Protein AF-A0A6G1J8K8-F1 (afdb_monomer)

Organism: NCBI:txid1168545

Structure (mmCIF, N/CA/C/O backbone):
data_AF-A0A6G1J8K8-F1
#
_entry.id   AF-A0A6G1J8K8-F1
#
loop_
_atom_site.group_PDB
_atom_site.id
_atom_site.type_symbol
_atom_site.label_atom_id
_atom_site.label_alt_id
_atom_site.label_comp_id
_atom_site.label_asym_id
_atom_site.label_entity_id
_atom_site.label_seq_id
_atom_site.pdbx_PDB_ins_code
_atom_site.Cartn_x
_atom_site.Cartn_y
_atom_site.Cartn_z
_atom_site.occupancy
_atom_site.B_iso_or_equiv
_atom_site.auth_seq_id
_atom_site.auth_comp_id
_atom_site.auth_asym_id
_atom_site.auth_atom_id
_atom_site.pdbx_PDB_model_num
ATOM 1 N N . MET A 1 1 ? 32.170 -27.217 11.843 1.00 49.09 1 MET A N 1
ATOM 2 C CA . MET A 1 1 ? 31.038 -26.706 12.652 1.00 49.09 1 MET A CA 1
ATOM 3 C C . MET A 1 1 ? 30.694 -25.254 12.260 1.00 49.09 1 MET A C 1
ATOM 5 O O . MET A 1 1 ? 30.634 -24.396 13.122 1.00 49.09 1 MET A O 1
ATOM 9 N N . LEU A 1 2 ? 30.492 -24.957 10.962 1.00 53.19 2 LEU A N 1
ATOM 10 C CA . LEU A 1 2 ? 30.205 -23.593 10.448 1.00 53.19 2 LEU A CA 1
ATOM 11 C C . LEU A 1 2 ? 29.162 -23.566 9.300 1.00 53.19 2 LEU A C 1
ATOM 13 O O . LEU A 1 2 ? 29.033 -22.565 8.610 1.00 53.19 2 LEU A O 1
ATOM 17 N N . ILE A 1 3 ? 28.408 -24.653 9.084 1.00 57.97 3 ILE A N 1
ATOM 18 C CA . ILE A 1 3 ? 27.488 -24.806 7.929 1.00 57.97 3 ILE A CA 1
ATOM 19 C C . ILE A 1 3 ? 26.024 -24.482 8.307 1.00 57.97 3 ILE A C 1
ATOM 21 O O . ILE A 1 3 ? 25.154 -24.414 7.451 1.00 57.97 3 ILE A O 1
ATOM 25 N N . HIS A 1 4 ? 25.732 -24.234 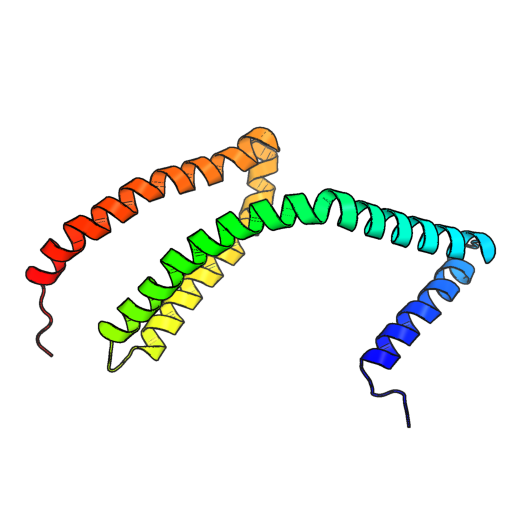9.589 1.00 62.59 4 HIS A N 1
ATOM 26 C CA . HIS A 1 4 ? 24.355 -24.039 10.066 1.00 62.59 4 HIS A CA 1
ATOM 27 C C . HIS A 1 4 ? 23.888 -22.578 10.141 1.00 62.59 4 HIS A C 1
ATOM 29 O O . HIS A 1 4 ? 22.740 -22.342 10.513 1.00 62.59 4 HIS A O 1
ATOM 35 N N . SER A 1 5 ? 24.735 -21.592 9.817 1.00 68.62 5 SER A N 1
ATOM 36 C CA . SER A 1 5 ? 24.293 -20.196 9.820 1.00 68.62 5 SER A CA 1
ATOM 37 C C . SER A 1 5 ? 23.607 -19.853 8.485 1.00 68.62 5 SER A C 1
ATOM 39 O O . SER A 1 5 ? 24.158 -20.141 7.421 1.00 68.62 5 SER A O 1
ATOM 41 N N . PRO A 1 6 ? 22.418 -19.218 8.501 1.00 71.75 6 PRO A N 1
ATOM 42 C CA . PRO A 1 6 ? 21.699 -18.844 7.277 1.00 71.75 6 PRO A CA 1
ATOM 43 C C . PRO A 1 6 ? 22.522 -17.900 6.389 1.00 71.75 6 PRO A C 1
ATOM 45 O O . PRO A 1 6 ? 22.422 -17.943 5.168 1.00 71.75 6 PRO A O 1
ATOM 48 N N . ILE A 1 7 ? 23.408 -17.107 6.998 1.00 75.94 7 ILE A N 1
ATOM 49 C CA . ILE A 1 7 ? 24.348 -16.225 6.300 1.00 75.94 7 ILE A CA 1
ATOM 50 C C . ILE A 1 7 ? 25.376 -17.044 5.504 1.00 75.94 7 ILE A C 1
ATOM 52 O O . ILE A 1 7 ? 25.629 -16.726 4.345 1.00 75.94 7 ILE A O 1
ATOM 56 N N . ALA A 1 8 ? 25.918 -18.130 6.074 1.00 73.19 8 ALA A N 1
ATOM 57 C CA . ALA A 1 8 ? 26.864 -18.992 5.366 1.00 73.19 8 ALA A CA 1
ATOM 58 C C . ALA A 1 8 ? 26.216 -19.686 4.163 1.00 73.19 8 ALA A C 1
ATOM 60 O O . ALA A 1 8 ? 26.864 -19.804 3.131 1.00 73.19 8 ALA A O 1
ATOM 61 N N . ILE A 1 9 ? 24.943 -20.086 4.264 1.00 73.81 9 ILE A N 1
ATOM 62 C CA . ILE A 1 9 ? 24.194 -20.715 3.163 1.00 73.81 9 ILE A CA 1
ATOM 63 C C . ILE A 1 9 ? 23.979 -19.724 2.011 1.00 73.81 9 ILE A C 1
ATOM 65 O O . ILE A 1 9 ? 24.207 -20.081 0.857 1.00 73.81 9 ILE A O 1
ATOM 69 N N . SER A 1 10 ? 23.613 -18.473 2.304 1.00 72.31 10 SER A N 1
ATOM 70 C CA . SER A 1 10 ? 23.456 -17.421 1.288 1.00 72.31 10 SER A CA 1
ATOM 71 C C . SER A 1 10 ? 24.778 -17.078 0.596 1.00 72.31 10 SER A C 1
ATOM 73 O O . SER A 1 10 ? 24.820 -16.929 -0.624 1.00 72.31 10 SER A O 1
ATOM 75 N N . SER A 1 11 ? 25.876 -16.997 1.356 1.00 66.69 11 SER A N 1
ATOM 76 C CA . SER A 1 11 ? 27.217 -16.777 0.801 1.00 66.69 11 SER A CA 1
ATOM 77 C C . SER A 1 11 ? 27.701 -17.962 -0.037 1.00 66.69 11 SER A C 1
ATOM 79 O O . SER A 1 11 ? 28.344 -17.753 -1.064 1.00 66.69 11 SER A O 1
ATOM 81 N N . LEU A 1 12 ? 27.356 -19.193 0.359 1.00 73.00 12 LEU A N 1
ATOM 82 C CA . LEU A 1 12 ? 27.614 -20.398 -0.428 1.00 73.00 12 LEU A CA 1
ATOM 83 C C . LEU A 1 12 ? 26.817 -20.373 -1.729 1.00 73.00 12 LEU A C 1
ATOM 85 O O . LEU A 1 12 ? 27.411 -20.543 -2.781 1.00 73.00 12 LEU A O 1
ATOM 89 N N . LEU A 1 13 ? 25.513 -20.084 -1.686 1.00 70.25 13 LEU A N 1
ATOM 90 C CA . LEU A 1 13 ? 24.669 -19.972 -2.881 1.00 70.25 13 LEU A CA 1
ATOM 91 C C . LEU A 1 13 ? 25.217 -18.951 -3.881 1.00 70.25 13 LEU A C 1
ATOM 93 O O . LEU A 1 13 ? 25.275 -19.248 -5.071 1.00 70.25 13 LEU A O 1
ATOM 97 N N . LEU A 1 14 ? 25.667 -17.788 -3.403 1.00 66.06 14 LEU A N 1
ATOM 98 C CA . LEU A 1 14 ? 26.265 -16.755 -4.248 1.00 66.06 14 LEU A CA 1
ATOM 99 C C . LEU A 1 14 ? 27.600 -17.211 -4.864 1.00 66.06 14 LEU A C 1
ATOM 101 O O . LEU A 1 14 ? 27.855 -16.951 -6.039 1.00 66.06 14 LEU A O 1
ATOM 105 N N . ALA A 1 15 ? 28.427 -17.934 -4.103 1.00 70.31 15 ALA A N 1
ATOM 106 C CA . ALA A 1 15 ? 29.684 -18.497 -4.594 1.00 70.31 15 ALA A CA 1
ATOM 107 C C . ALA A 1 15 ? 29.461 -19.621 -5.624 1.00 70.31 15 ALA A C 1
ATOM 109 O O . ALA A 1 15 ? 30.158 -19.682 -6.637 1.00 70.31 15 ALA A O 1
ATOM 110 N N .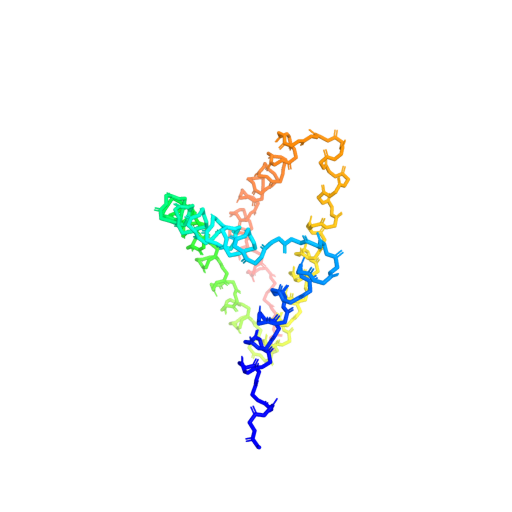 THR A 1 16 ? 28.462 -20.480 -5.411 1.00 74.06 16 THR A N 1
ATOM 111 C CA . THR A 1 16 ? 28.131 -21.583 -6.323 1.00 74.06 16 THR A CA 1
ATOM 112 C C . THR A 1 16 ? 27.448 -21.087 -7.600 1.00 74.06 16 THR A C 1
ATOM 114 O O . THR A 1 16 ? 27.607 -21.702 -8.652 1.00 74.06 16 THR A O 1
ATOM 117 N N . LEU A 1 17 ? 26.736 -19.952 -7.560 1.00 66.44 17 LEU A N 1
ATOM 118 C CA . LEU A 1 17 ? 26.074 -19.370 -8.736 1.00 66.44 17 LEU A CA 1
ATOM 119 C C . LEU A 1 17 ? 27.076 -18.995 -9.839 1.00 66.44 17 LEU A C 1
ATOM 121 O O . LEU A 1 17 ? 26.804 -19.210 -11.018 1.00 66.44 17 LEU A O 1
ATOM 125 N N . GLY A 1 18 ? 28.260 -18.498 -9.464 1.00 65.12 18 GLY A N 1
ATOM 126 C CA . GLY A 1 18 ? 29.349 -18.233 -10.410 1.00 65.12 18 GLY A CA 1
ATOM 127 C C . GLY A 1 18 ? 29.882 -19.505 -11.078 1.00 65.12 18 GLY A C 1
ATOM 128 O O . GLY A 1 18 ? 30.155 -19.498 -12.276 1.00 65.12 18 GLY A O 1
ATOM 129 N N . HIS A 1 19 ? 29.956 -20.606 -10.326 1.00 63.38 19 HIS A N 1
ATOM 130 C CA . HIS A 1 19 ? 30.395 -21.911 -10.829 1.00 63.38 19 HIS A CA 1
ATOM 131 C C . HIS A 1 19 ? 29.363 -22.521 -11.797 1.00 63.38 19 HIS A C 1
ATOM 133 O O . HIS A 1 19 ? 29.720 -23.031 -12.853 1.00 63.38 19 HIS A O 1
ATOM 139 N N . MET A 1 20 ? 28.066 -22.370 -11.502 1.00 66.00 20 MET A N 1
ATOM 140 C CA . MET A 1 20 ? 26.972 -22.834 -12.369 1.00 66.00 20 MET A CA 1
ATOM 141 C C . MET A 1 20 ? 26.934 -22.108 -13.721 1.00 66.00 20 MET A C 1
ATOM 143 O O . MET A 1 20 ? 26.687 -22.734 -14.750 1.00 66.00 20 MET A O 1
ATOM 147 N N . PHE A 1 21 ? 27.199 -20.798 -13.747 1.00 62.97 21 PHE A N 1
ATOM 148 C CA . PHE 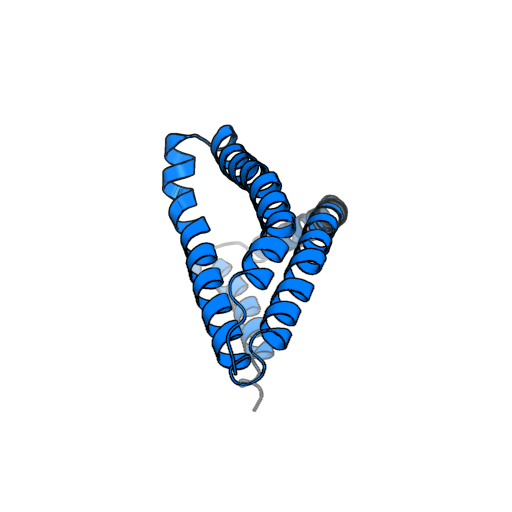A 1 21 ? 27.274 -20.033 -14.999 1.00 62.97 21 PHE A CA 1
ATOM 149 C C . PHE A 1 21 ? 28.473 -20.437 -15.871 1.00 62.97 21 PHE A C 1
ATOM 151 O O . PHE A 1 21 ? 28.389 -20.399 -17.099 1.00 62.97 21 PHE A O 1
ATOM 158 N N . GLN A 1 22 ? 29.576 -20.865 -15.258 1.00 63.78 22 GLN A N 1
ATOM 159 C CA . GLN A 1 22 ? 30.749 -21.356 -15.983 1.00 63.78 22 GLN A CA 1
ATOM 160 C C . GLN A 1 22 ? 30.532 -22.774 -16.531 1.00 63.78 22 GLN A C 1
ATOM 162 O O . GLN A 1 22 ? 30.831 -23.022 -17.698 1.00 63.78 22 GLN A O 1
ATOM 167 N N . ASP A 1 23 ? 29.956 -23.672 -15.729 1.00 65.25 23 ASP A N 1
ATOM 168 C CA . ASP A 1 23 ? 29.795 -25.085 -16.093 1.00 65.25 23 ASP A CA 1
ATOM 169 C C . ASP A 1 23 ? 28.621 -25.347 -17.046 1.00 65.25 23 ASP A C 1
ATOM 171 O O . ASP A 1 23 ? 28.733 -26.181 -17.942 1.00 65.25 23 ASP A O 1
ATOM 175 N N . VAL A 1 24 ? 27.493 -24.646 -16.869 1.00 71.31 24 VAL A N 1
ATOM 176 C CA . VAL A 1 24 ? 26.254 -24.885 -17.636 1.00 71.31 24 VAL A CA 1
ATOM 177 C C . VAL A 1 24 ? 26.133 -23.957 -18.847 1.00 71.31 24 VAL A C 1
ATOM 179 O O . VAL A 1 24 ? 25.634 -24.375 -19.888 1.00 71.31 24 VAL A O 1
ATOM 182 N N . TYR A 1 25 ? 26.596 -22.707 -18.733 1.00 66.38 25 TYR A N 1
ATOM 183 C CA . TYR A 1 25 ? 26.477 -21.696 -19.795 1.00 66.38 25 TYR A CA 1
ATOM 184 C C . TYR A 1 25 ? 27.798 -21.408 -20.529 1.00 66.38 25 TYR A C 1
ATOM 186 O O . TYR A 1 25 ? 27.829 -20.549 -21.409 1.00 66.38 25 TYR A O 1
ATOM 194 N N . HIS A 1 26 ? 28.883 -22.126 -20.200 1.00 66.69 26 HIS A N 1
ATOM 195 C CA . HIS A 1 26 ? 30.216 -21.999 -20.813 1.00 66.69 26 HIS A CA 1
ATOM 196 C C . HIS A 1 26 ? 30.773 -20.565 -20.835 1.00 66.69 26 HIS A C 1
ATOM 198 O O . HIS A 1 26 ? 31.575 -20.199 -21.700 1.00 66.69 26 HIS A O 1
ATOM 204 N N . PHE A 1 27 ? 30.351 -19.730 -19.885 1.00 65.12 27 PHE A N 1
ATOM 205 C CA . PHE A 1 27 ? 30.779 -18.340 -19.821 1.00 65.12 27 PHE A CA 1
ATOM 206 C C . PHE A 1 27 ? 32.231 -18.235 -19.338 1.00 65.12 27 PHE A C 1
ATOM 208 O O . PHE A 1 27 ? 32.634 -18.882 -18.372 1.00 65.12 27 PHE A O 1
ATOM 215 N N . SER A 1 28 ? 33.032 -17.383 -19.988 1.00 71.94 28 SER A N 1
ATOM 216 C CA . SER A 1 28 ? 34.415 -17.126 -19.565 1.00 71.94 28 SER A CA 1
ATOM 217 C C . SER A 1 28 ? 34.442 -16.544 -18.141 1.00 71.94 28 SER A C 1
ATOM 219 O O . SER A 1 28 ? 33.637 -15.653 -17.847 1.00 71.94 28 SER A O 1
ATOM 221 N N . PRO A 1 29 ? 35.390 -16.945 -17.266 1.00 64.75 29 PRO A N 1
ATOM 222 C CA . PRO A 1 29 ? 35.454 -16.473 -15.879 1.00 64.75 29 PRO A CA 1
ATOM 223 C C . PRO A 1 29 ? 35.481 -14.952 -15.715 1.00 64.75 29 PRO A C 1
ATOM 225 O O . PRO A 1 29 ? 34.983 -14.426 -14.725 1.00 64.75 29 PRO A O 1
ATOM 228 N N . ARG A 1 30 ? 36.022 -14.241 -16.711 1.00 59.12 30 ARG A N 1
ATOM 229 C CA . ARG A 1 30 ? 36.090 -12.772 -16.742 1.00 59.12 30 ARG A CA 1
ATOM 230 C C . ARG A 1 30 ? 34.773 -12.112 -17.180 1.00 59.12 30 ARG A C 1
ATOM 232 O O . ARG A 1 30 ? 34.542 -10.955 -16.845 1.00 59.12 30 ARG A O 1
ATOM 239 N N . GLY A 1 31 ? 33.922 -12.831 -17.916 1.00 65.88 31 GLY A N 1
ATOM 240 C CA . GLY A 1 31 ? 32.610 -12.361 -18.375 1.00 65.88 31 GLY A CA 1
ATOM 241 C C . GLY A 1 31 ? 31.556 -12.410 -17.270 1.00 65.88 31 GLY A C 1
ATOM 242 O O . GLY A 1 31 ? 30.878 -11.416 -17.037 1.00 65.88 31 GLY A O 1
ATOM 243 N N . ALA A 1 32 ? 31.509 -13.507 -16.506 1.00 65.62 32 ALA A N 1
ATOM 244 C CA . ALA A 1 32 ? 30.576 -13.653 -15.384 1.00 65.62 32 ALA A CA 1
ATOM 245 C C . ALA A 1 32 ? 30.770 -12.549 -14.326 1.00 65.62 32 ALA A C 1
ATOM 247 O O . ALA A 1 32 ? 29.808 -11.939 -13.868 1.00 65.62 32 ALA A O 1
ATOM 248 N N . SER A 1 33 ? 32.020 -12.210 -13.981 1.00 71.44 33 SER A N 1
ATOM 249 C CA . SER A 1 33 ? 32.307 -11.114 -13.043 1.00 71.44 33 SER A CA 1
ATOM 250 C C . SER A 1 33 ? 31.885 -9.736 -13.562 1.00 71.44 33 SER A C 1
ATOM 252 O O . SER A 1 33 ? 31.522 -8.872 -12.766 1.00 71.44 33 SER A O 1
ATOM 254 N N . LEU A 1 34 ? 31.930 -9.516 -14.880 1.00 74.00 34 LEU A N 1
ATOM 255 C CA . LEU A 1 34 ? 31.571 -8.238 -15.495 1.00 74.00 34 LEU A CA 1
ATOM 256 C C . LEU A 1 34 ? 30.052 -8.007 -15.463 1.00 74.00 34 LEU A C 1
ATOM 258 O O . LEU A 1 34 ? 29.611 -6.882 -15.237 1.00 74.00 34 LEU A O 1
ATOM 262 N N . GLU A 1 35 ? 29.260 -9.071 -15.599 1.00 75.88 35 GLU A N 1
ATOM 263 C CA . GLU A 1 35 ? 27.802 -9.026 -15.453 1.00 75.88 35 GLU A CA 1
ATOM 264 C C . GLU A 1 35 ? 27.387 -8.674 -14.019 1.00 75.88 35 GLU A C 1
ATOM 266 O O . GLU A 1 35 ? 26.621 -7.729 -13.829 1.00 75.88 35 GLU A O 1
ATOM 271 N N . TYR A 1 36 ? 27.962 -9.333 -13.003 1.00 76.12 36 TYR A N 1
ATOM 272 C CA . TYR A 1 36 ? 27.710 -8.995 -11.592 1.00 76.12 36 TYR A CA 1
ATOM 273 C C . TYR A 1 36 ? 28.091 -7.554 -11.256 1.00 76.12 36 TYR A C 1
ATOM 275 O O . TYR A 1 36 ? 27.374 -6.874 -10.514 1.00 76.12 36 TYR A O 1
ATOM 283 N N . LEU A 1 37 ? 29.203 -7.077 -11.820 1.00 81.69 37 LEU A N 1
ATOM 284 C CA . LEU A 1 37 ? 29.633 -5.695 -11.676 1.00 81.69 37 LEU A CA 1
ATOM 285 C C . LEU A 1 37 ? 28.602 -4.758 -12.318 1.00 81.69 37 LEU A C 1
ATOM 287 O O . LEU A 1 37 ? 28.108 -3.856 -11.652 1.00 81.69 37 LEU A O 1
ATOM 291 N N . SER A 1 38 ? 28.187 -5.011 -13.561 1.00 81.38 38 SER A N 1
ATOM 292 C CA . SER A 1 38 ? 27.187 -4.186 -14.252 1.00 81.38 38 SER A CA 1
ATOM 293 C C . SER A 1 38 ? 25.832 -4.152 -13.537 1.00 81.38 38 SER A C 1
ATOM 295 O O . SER A 1 38 ? 25.221 -3.091 -13.436 1.00 81.38 38 SER A O 1
ATOM 297 N N . LEU A 1 39 ? 25.396 -5.277 -12.964 1.00 82.31 39 LEU A N 1
ATOM 298 C CA . LEU A 1 39 ? 24.143 -5.383 -12.223 1.00 82.31 39 LEU A CA 1
ATOM 299 C C . LEU A 1 39 ? 24.221 -4.628 -10.895 1.00 82.31 39 LEU A C 1
ATOM 301 O O . LEU A 1 39 ? 23.280 -3.935 -10.523 1.00 82.31 39 LEU A O 1
ATOM 305 N N . THR A 1 40 ? 25.367 -4.694 -10.217 1.00 82.25 40 THR A N 1
ATOM 306 C CA . THR A 1 40 ? 25.584 -3.990 -8.949 1.00 82.25 40 THR A CA 1
ATOM 307 C C . THR A 1 40 ? 25.735 -2.487 -9.170 1.00 82.25 40 THR A C 1
ATOM 309 O O . THR A 1 40 ? 25.108 -1.703 -8.465 1.00 82.25 40 THR A O 1
ATOM 312 N N . PHE A 1 41 ? 26.499 -2.058 -10.176 1.00 85.56 41 PHE A N 1
ATOM 313 C CA . PHE A 1 41 ? 26.626 -0.642 -10.528 1.00 85.56 41 PHE A CA 1
ATOM 314 C C . PHE A 1 41 ? 25.314 -0.066 -11.073 1.00 85.56 41 PHE A C 1
ATOM 316 O O . PHE A 1 41 ? 24.945 1.042 -10.697 1.00 85.56 41 PHE A O 1
ATOM 323 N N . GLY A 1 42 ? 24.575 -0.820 -11.893 1.00 83.00 42 GLY A N 1
ATOM 324 C CA . GLY A 1 42 ? 23.257 -0.425 -12.393 1.00 83.00 42 GLY A CA 1
ATOM 325 C C . GLY A 1 42 ? 22.213 -0.326 -11.281 1.00 83.00 42 GLY A C 1
ATOM 326 O O . GLY A 1 42 ? 21.467 0.650 -11.228 1.00 83.00 42 GLY A O 1
ATOM 327 N N . PHE A 1 43 ? 22.200 -1.279 -10.345 1.00 83.25 43 PHE A N 1
ATOM 328 C CA . PHE A 1 43 ? 21.311 -1.240 -9.186 1.00 83.25 43 PHE A CA 1
ATOM 329 C C . PHE A 1 43 ? 21.677 -0.107 -8.224 1.00 83.25 43 PHE A C 1
ATOM 331 O O . PHE A 1 43 ? 20.793 0.631 -7.809 1.00 83.25 43 PHE A O 1
ATOM 338 N N . LEU A 1 44 ? 22.963 0.095 -7.912 1.00 84.25 44 LEU A N 1
ATOM 339 C CA . LEU A 1 44 ? 23.415 1.199 -7.058 1.00 84.25 44 LEU A CA 1
ATOM 340 C C . LEU A 1 44 ? 23.090 2.555 -7.685 1.00 84.25 44 LEU A C 1
ATOM 342 O O . LEU A 1 44 ? 22.518 3.410 -7.018 1.00 84.25 44 LEU A O 1
ATOM 346 N N . PHE A 1 45 ? 23.388 2.750 -8.970 1.00 84.88 45 PHE A N 1
ATOM 347 C CA . PHE A 1 45 ? 23.051 3.988 -9.669 1.00 84.88 45 PHE A CA 1
ATOM 348 C C . PHE A 1 45 ? 21.532 4.209 -9.726 1.00 84.88 45 PHE A C 1
ATOM 350 O O . PHE A 1 45 ? 21.058 5.311 -9.454 1.00 84.88 45 PHE A O 1
A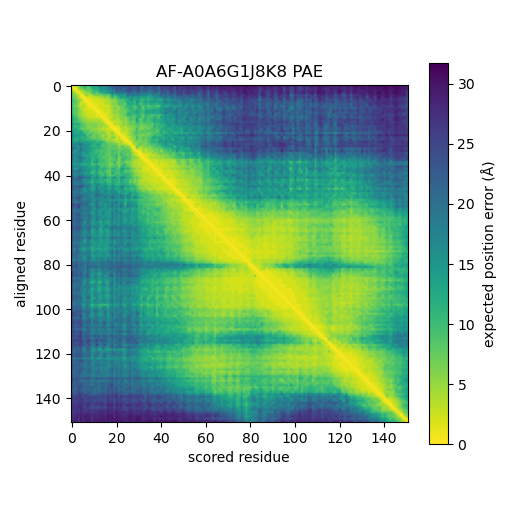TOM 357 N N . GLY A 1 46 ? 20.760 3.149 -9.985 1.00 80.25 46 GLY A N 1
ATOM 358 C CA . GLY A 1 46 ? 19.301 3.171 -9.911 1.00 80.25 46 GLY A CA 1
ATOM 359 C C . GLY A 1 46 ? 18.787 3.561 -8.524 1.00 80.25 46 GLY A C 1
ATOM 360 O O . GLY A 1 46 ? 17.897 4.395 -8.429 1.00 80.25 46 GLY A O 1
ATOM 361 N N . GLN A 1 47 ? 19.381 3.044 -7.449 1.00 79.38 47 GLN A N 1
ATOM 362 C CA . GLN A 1 47 ? 19.024 3.388 -6.069 1.00 79.38 47 GLN A CA 1
ATOM 363 C C . GLN A 1 47 ? 19.378 4.840 -5.719 1.00 79.38 47 GLN A C 1
ATOM 365 O O . GLN A 1 47 ? 18.561 5.541 -5.136 1.00 79.38 47 GLN A O 1
ATOM 370 N N . PHE A 1 48 ? 20.550 5.336 -6.119 1.00 81.50 48 PHE A N 1
ATOM 371 C CA . PHE A 1 48 ? 20.941 6.726 -5.851 1.00 81.50 48 PHE A CA 1
ATOM 372 C C . PHE A 1 48 ? 20.096 7.747 -6.617 1.00 81.50 48 PHE A C 1
ATOM 374 O O . PHE A 1 48 ? 19.860 8.842 -6.113 1.00 81.50 48 PHE A O 1
ATOM 381 N N . VAL A 1 49 ? 19.645 7.403 -7.826 1.00 79.56 49 VAL A N 1
ATOM 382 C CA . VAL A 1 49 ? 18.844 8.308 -8.656 1.00 79.56 49 VAL A CA 1
ATOM 383 C C . VAL A 1 49 ? 17.358 8.166 -8.357 1.00 79.56 49 VAL A C 1
ATOM 385 O O . VAL A 1 49 ? 16.708 9.172 -8.124 1.00 79.56 49 VAL A O 1
ATOM 388 N N . ILE A 1 50 ? 16.806 6.951 -8.356 1.00 79.19 50 ILE A N 1
ATOM 389 C CA . ILE A 1 50 ? 15.360 6.692 -8.235 1.00 79.19 50 ILE A CA 1
ATOM 390 C C . ILE A 1 50 ? 14.929 6.586 -6.770 1.00 79.19 50 ILE A C 1
ATOM 392 O O . ILE A 1 50 ? 13.818 7.001 -6.445 1.00 79.19 50 ILE A O 1
ATOM 396 N N . GLY A 1 51 ? 15.800 6.089 -5.887 1.00 79.94 51 GLY A N 1
ATOM 397 C CA . GLY A 1 51 ? 15.540 5.944 -4.451 1.00 79.94 51 GLY A CA 1
ATOM 398 C C . GLY A 1 51 ? 15.000 7.218 -3.799 1.00 79.94 51 GLY A C 1
ATOM 399 O O . GLY A 1 51 ? 13.861 7.190 -3.342 1.00 79.94 51 GLY A O 1
ATOM 400 N N . PRO A 1 52 ? 15.697 8.373 -3.849 1.00 83.56 52 PRO A N 1
ATOM 401 C CA . PRO A 1 52 ? 15.219 9.579 -3.170 1.00 83.56 52 PRO A CA 1
ATOM 402 C C . PRO A 1 52 ? 13.862 10.080 -3.689 1.00 83.56 52 PRO A C 1
ATOM 404 O O . PRO A 1 52 ? 13.066 10.604 -2.910 1.00 83.56 52 PRO A O 1
ATOM 407 N N . TYR A 1 53 ? 13.560 9.899 -4.980 1.00 82.56 53 TYR A N 1
ATOM 408 C CA . TYR A 1 53 ? 12.241 10.246 -5.515 1.00 82.56 53 TYR A CA 1
ATOM 409 C C . TYR A 1 53 ? 11.171 9.255 -5.041 1.00 82.56 53 TYR A C 1
ATOM 411 O O . TYR A 1 53 ? 10.125 9.673 -4.553 1.00 82.56 53 TYR A O 1
ATOM 419 N N . SER A 1 54 ? 11.436 7.950 -5.136 1.00 85.12 54 SER A N 1
ATOM 420 C CA . SER A 1 54 ? 10.522 6.887 -4.698 1.00 85.12 54 SER A CA 1
ATOM 421 C C . SER A 1 54 ? 10.195 6.974 -3.205 1.00 85.12 54 SER A C 1
ATOM 423 O O . SER A 1 54 ? 9.036 6.815 -2.809 1.00 85.12 54 SER A O 1
ATOM 425 N N . ASP A 1 55 ? 11.197 7.271 -2.381 1.00 86.06 55 ASP A N 1
ATOM 426 C CA . ASP A 1 55 ? 11.070 7.374 -0.929 1.00 86.06 55 ASP A CA 1
ATOM 427 C C . ASP A 1 55 ? 10.180 8.556 -0.541 1.00 86.06 55 ASP A C 1
ATOM 429 O O . ASP A 1 55 ? 9.312 8.421 0.322 1.00 86.06 55 ASP A O 1
ATOM 433 N N . ALA A 1 56 ? 10.317 9.693 -1.232 1.00 85.50 56 ALA A N 1
ATOM 434 C CA . ALA A 1 56 ? 9.471 10.860 -1.008 1.00 85.50 56 ALA A CA 1
ATOM 435 C C . ALA A 1 56 ? 7.994 10.577 -1.336 1.00 85.50 56 ALA A C 1
ATOM 437 O O . ALA A 1 56 ? 7.110 10.913 -0.544 1.00 85.50 56 ALA A O 1
ATOM 438 N N . TYR A 1 57 ? 7.708 9.919 -2.467 1.00 85.00 57 TYR A N 1
ATOM 439 C CA . TYR A 1 57 ? 6.333 9.554 -2.834 1.00 85.00 57 TYR A CA 1
ATOM 440 C C . TYR A 1 57 ? 5.731 8.523 -1.870 1.00 85.00 57 TYR A C 1
ATOM 442 O O . TYR A 1 57 ? 4.585 8.667 -1.437 1.00 85.00 57 TYR A O 1
ATOM 450 N N . SER A 1 58 ? 6.512 7.512 -1.488 1.00 87.38 58 SER A N 1
ATOM 451 C CA . SER A 1 58 ? 6.074 6.463 -0.560 1.00 87.38 58 SER A CA 1
ATOM 452 C C . SER A 1 58 ? 5.841 7.008 0.849 1.00 87.38 58 SER A C 1
ATOM 454 O O . SER A 1 58 ? 4.901 6.585 1.519 1.00 87.38 58 SER A O 1
ATOM 456 N N . ALA A 1 59 ? 6.639 7.989 1.287 1.00 89.69 59 ALA A N 1
ATOM 457 C CA . ALA A 1 59 ? 6.489 8.624 2.591 1.00 89.69 59 ALA A CA 1
ATOM 458 C C . ALA A 1 59 ? 5.137 9.335 2.737 1.00 89.69 59 ALA A C 1
ATOM 460 O O . ALA A 1 59 ? 4.473 9.172 3.758 1.00 89.69 59 ALA A O 1
ATOM 461 N N . VAL A 1 60 ? 4.685 10.069 1.715 1.00 89.19 60 VAL A N 1
ATOM 462 C CA . VAL A 1 60 ? 3.379 10.756 1.752 1.00 89.19 60 VAL A CA 1
ATOM 463 C C . VAL A 1 60 ? 2.234 9.750 1.883 1.00 89.19 60 VAL A C 1
ATOM 465 O O . VAL A 1 60 ? 1.337 9.933 2.709 1.00 89.19 60 VAL A O 1
ATOM 468 N N . PHE A 1 61 ? 2.284 8.660 1.114 1.00 88.69 61 PHE A N 1
ATOM 469 C CA . PHE A 1 61 ? 1.294 7.589 1.203 1.00 88.69 61 PHE A CA 1
ATOM 470 C C . PHE A 1 61 ? 1.318 6.899 2.576 1.00 88.69 61 PHE A C 1
ATOM 472 O O . PHE A 1 61 ? 0.271 6.722 3.200 1.00 88.69 61 PHE A O 1
ATOM 479 N N . ALA A 1 62 ? 2.509 6.565 3.079 1.00 90.81 62 ALA A N 1
ATOM 480 C CA . ALA A 1 62 ? 2.686 5.900 4.365 1.00 90.81 62 ALA A CA 1
ATOM 481 C C . ALA A 1 62 ? 2.179 6.755 5.535 1.00 90.81 62 ALA A C 1
ATOM 483 O O . ALA A 1 62 ? 1.487 6.241 6.413 1.00 90.81 62 ALA A O 1
ATOM 484 N N . VAL A 1 63 ? 2.462 8.062 5.533 1.00 93.25 63 VAL A N 1
ATOM 485 C CA . VAL A 1 63 ? 1.962 8.989 6.558 1.00 93.25 63 VAL A CA 1
ATOM 486 C C . VAL A 1 63 ? 0.434 9.034 6.537 1.00 93.25 63 VAL A C 1
ATOM 488 O O . VAL A 1 63 ? -0.188 8.853 7.582 1.00 93.25 63 VAL A O 1
ATOM 491 N N . GLY A 1 64 ? -0.188 9.188 5.363 1.00 89.19 64 GLY A N 1
ATOM 492 C CA . GLY A 1 64 ? -1.651 9.189 5.241 1.00 89.19 64 GLY A CA 1
ATOM 493 C C . GLY A 1 64 ? -2.301 7.882 5.713 1.00 89.19 64 GLY A C 1
ATOM 494 O O . GLY A 1 64 ? -3.304 7.908 6.435 1.00 89.19 64 GLY A O 1
ATOM 495 N N . TYR A 1 65 ? -1.699 6.740 5.365 1.00 89.75 65 TYR A N 1
ATOM 496 C CA . TYR A 1 65 ? -2.147 5.425 5.819 1.00 89.75 65 TYR A CA 1
ATOM 497 C C . TYR A 1 65 ? -2.077 5.305 7.346 1.00 89.75 65 TYR A C 1
ATOM 499 O O . TYR A 1 65 ? -3.078 4.976 7.979 1.00 89.75 65 TYR A O 1
ATOM 507 N N . MET A 1 66 ? -0.941 5.651 7.958 1.00 91.62 66 MET A N 1
ATOM 508 C CA . MET A 1 66 ? -0.757 5.562 9.412 1.00 91.62 66 MET A CA 1
ATOM 509 C C . MET A 1 66 ? -1.685 6.508 10.180 1.00 91.62 66 MET A C 1
ATOM 511 O O . MET A 1 66 ? -2.263 6.105 11.190 1.00 91.62 66 MET A O 1
ATOM 515 N N . CYS A 1 67 ? -1.890 7.731 9.676 1.00 89.31 67 CYS A N 1
ATOM 516 C CA . CYS A 1 67 ? -2.820 8.700 10.259 1.00 89.31 67 CYS A CA 1
ATOM 517 C C . CYS A 1 67 ? -4.266 8.191 10.308 1.00 89.31 67 CYS A C 1
ATOM 519 O O . CYS A 1 67 ? -5.018 8.617 11.177 1.00 89.31 67 CYS A O 1
ATOM 521 N N . THR A 1 68 ? -4.657 7.286 9.408 1.00 86.50 68 THR A N 1
ATOM 522 C CA . THR A 1 68 ? -6.012 6.712 9.380 1.00 86.50 68 THR A CA 1
ATOM 523 C C . THR A 1 68 ? -6.077 5.370 10.111 1.00 86.50 68 THR A C 1
ATOM 525 O O . THR A 1 68 ? -7.030 5.091 10.839 1.00 86.50 68 THR A O 1
ATOM 528 N N . PHE A 1 69 ? -5.051 4.534 9.953 1.00 88.50 69 PHE A N 1
ATOM 529 C CA . PHE A 1 69 ? -5.014 3.176 10.483 1.00 88.50 69 PHE A CA 1
ATOM 530 C C . PHE A 1 69 ? -4.918 3.148 12.013 1.00 88.50 69 PHE A C 1
ATOM 532 O O . PHE 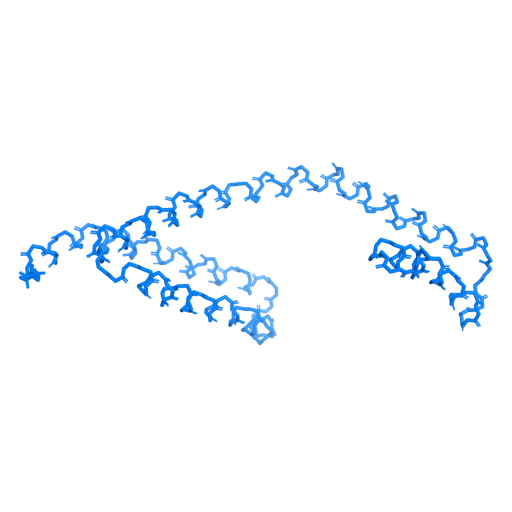A 1 69 ? -5.702 2.462 12.669 1.00 88.50 69 PHE A O 1
ATOM 539 N N . LEU A 1 70 ? -4.018 3.947 12.597 1.00 91.19 70 LEU A N 1
ATOM 540 C CA . LEU A 1 70 ? -3.815 3.996 14.049 1.00 91.19 70 LEU A CA 1
ATOM 541 C C . LEU A 1 70 ? -5.087 4.369 14.833 1.00 91.19 70 LEU A C 1
ATOM 543 O O . LEU A 1 70 ? -5.471 3.594 15.713 1.00 91.19 70 LEU A O 1
ATOM 547 N N . PRO A 1 71 ? -5.785 5.486 14.541 1.00 88.56 71 PRO A N 1
ATOM 548 C CA . PRO A 1 71 ? -7.004 5.826 15.271 1.00 88.56 71 PRO A CA 1
ATOM 549 C C . PRO A 1 71 ? -8.139 4.824 15.033 1.00 88.56 71 PRO A C 1
ATOM 551 O O . PRO A 1 71 ? -8.951 4.624 15.929 1.00 88.56 71 PRO A O 1
ATOM 554 N N . SER A 1 72 ? -8.186 4.151 13.877 1.00 87.12 72 SER A N 1
ATOM 555 C CA . SER A 1 72 ? -9.199 3.123 13.596 1.00 87.12 72 SER A CA 1
ATOM 556 C C . SER A 1 72 ? -9.052 1.904 14.512 1.00 87.12 72 SER A C 1
ATOM 558 O O . SER A 1 72 ? -10.038 1.430 15.076 1.00 87.12 72 SER A O 1
ATOM 560 N N . ILE A 1 73 ? -7.820 1.421 14.708 1.00 88.69 73 ILE A N 1
ATOM 561 C CA . ILE A 1 73 ? -7.539 0.304 15.621 1.00 88.69 73 ILE A CA 1
ATOM 562 C C . ILE A 1 73 ? -7.776 0.717 17.077 1.00 88.69 73 ILE A C 1
ATOM 564 O O . ILE A 1 73 ? -8.397 -0.035 17.822 1.00 88.69 73 ILE A O 1
ATOM 568 N N . MET A 1 74 ? -7.363 1.924 17.478 1.00 90.19 74 MET A N 1
ATOM 569 C CA . MET A 1 74 ? -7.614 2.420 18.840 1.00 90.19 74 MET A CA 1
ATOM 570 C C . MET A 1 74 ? -9.113 2.591 19.120 1.00 90.19 74 MET A C 1
ATOM 572 O O . MET A 1 74 ? -9.592 2.191 20.174 1.00 90.19 74 MET A O 1
ATOM 576 N N . HIS A 1 75 ? -9.887 3.062 18.140 1.00 85.75 75 HIS A N 1
ATOM 577 C CA . HIS A 1 75 ? -11.339 3.157 18.263 1.00 85.75 75 HIS A CA 1
ATOM 578 C C . HIS A 1 75 ? -12.013 1.790 18.474 1.00 85.75 75 HIS A C 1
ATOM 580 O O . HIS A 1 75 ? -12.970 1.682 19.245 1.00 85.75 75 HIS A O 1
ATOM 586 N N . LEU A 1 76 ? -11.518 0.738 17.811 1.00 84.75 76 LEU A N 1
ATOM 587 C CA . LEU A 1 76 ? -11.994 -0.635 18.015 1.00 84.75 76 LEU A CA 1
ATOM 588 C C . LEU A 1 76 ? -11.699 -1.133 19.434 1.00 84.75 76 LEU A C 1
ATOM 590 O O . LEU A 1 76 ? -12.562 -1.772 20.032 1.00 84.75 76 LEU A O 1
ATOM 594 N N . VAL A 1 77 ? -10.526 -0.809 19.985 1.00 87.44 77 VAL A N 1
ATOM 595 C CA . VAL A 1 77 ? -10.178 -1.137 21.378 1.00 87.44 77 VAL A CA 1
ATOM 596 C C . VAL A 1 77 ? -11.117 -0.430 22.353 1.00 87.44 77 VAL A C 1
ATOM 598 O O . VAL A 1 77 ? -11.668 -1.078 23.240 1.00 87.44 77 VAL A O 1
ATOM 601 N N . ASP A 1 78 ? -11.349 0.867 22.149 1.00 86.44 78 ASP A N 1
ATOM 602 C CA . ASP A 1 78 ? -12.189 1.677 23.035 1.00 86.44 78 ASP A CA 1
ATOM 603 C C . ASP A 1 78 ? -13.671 1.274 22.982 1.00 86.44 78 ASP A C 1
ATOM 605 O O . ASP A 1 78 ? -14.390 1.391 23.973 1.00 86.44 78 ASP A O 1
ATOM 609 N N . THR A 1 79 ? -14.146 0.791 21.830 1.00 84.12 79 THR A N 1
ATOM 610 C CA . THR A 1 79 ? -15.552 0.396 21.641 1.00 84.12 79 THR A CA 1
ATOM 611 C C . THR A 1 79 ? -15.825 -1.040 22.099 1.00 84.12 79 THR A C 1
ATOM 613 O O . THR A 1 79 ? -16.915 -1.324 22.589 1.00 84.12 79 THR A O 1
ATOM 616 N N . TYR A 1 80 ? -14.851 -1.948 21.963 1.00 81.56 80 TYR A N 1
ATOM 617 C CA . TYR A 1 80 ? -14.992 -3.375 22.273 1.00 81.56 80 TYR A CA 1
ATOM 618 C C . TYR A 1 80 ? -14.059 -3.809 23.408 1.00 81.56 80 TYR A C 1
ATOM 620 O O . TYR A 1 80 ? -13.353 -4.800 23.270 1.00 81.56 80 TYR A O 1
ATOM 628 N N . THR A 1 81 ? -14.045 -3.098 24.534 1.00 80.06 81 THR A N 1
ATOM 629 C CA . THR A 1 81 ? -13.062 -3.294 25.621 1.00 80.06 81 THR A CA 1
ATOM 630 C C . THR A 1 81 ? -12.884 -4.750 26.082 1.00 80.06 81 THR A C 1
ATOM 632 O O . THR A 1 81 ? -11.753 -5.193 26.266 1.00 80.06 81 THR A O 1
ATOM 635 N N . GLU A 1 82 ? -13.963 -5.530 26.208 1.00 83.81 82 GLU A N 1
ATOM 636 C CA . GLU A 1 82 ? -13.910 -6.942 26.633 1.00 83.81 82 GLU A CA 1
ATOM 637 C C . GLU A 1 82 ? -13.468 -7.912 25.515 1.00 83.81 82 GLU A C 1
ATOM 639 O O . GLU A 1 82 ? -12.868 -8.957 25.774 1.00 83.81 82 GLU A O 1
ATOM 644 N N . HIS A 1 83 ? -13.728 -7.575 24.249 1.00 85.31 83 HIS A N 1
ATOM 645 C CA . HIS A 1 83 ? -13.469 -8.435 23.083 1.00 85.31 83 HIS A CA 1
ATOM 646 C C . HIS A 1 83 ? -12.570 -7.771 22.026 1.00 85.31 83 HIS A C 1
ATOM 648 O O . HIS A 1 83 ? -12.600 -8.133 20.846 1.00 85.31 83 HIS A O 1
ATOM 654 N N . ALA A 1 84 ? -11.723 -6.830 22.450 1.00 86.19 84 ALA A N 1
ATOM 655 C CA . ALA A 1 84 ? -10.932 -5.972 21.568 1.00 86.19 84 ALA A CA 1
ATOM 656 C C . ALA A 1 84 ? -9.991 -6.781 20.671 1.00 86.19 84 ALA A C 1
ATOM 658 O O . ALA A 1 84 ? -9.923 -6.552 19.464 1.00 86.19 84 ALA A O 1
ATOM 659 N N . ALA A 1 85 ? -9.318 -7.785 21.241 1.00 89.19 85 ALA A N 1
ATOM 660 C CA . ALA A 1 85 ? -8.404 -8.650 20.499 1.00 89.19 85 ALA A CA 1
ATOM 661 C C . ALA A 1 85 ? -9.117 -9.401 19.362 1.00 89.19 85 ALA A C 1
ATOM 663 O O . ALA A 1 85 ? -8.612 -9.458 18.244 1.00 89.19 85 ALA A O 1
ATOM 664 N N . SER A 1 86 ? -10.320 -9.927 19.617 1.00 91.69 86 SER A N 1
ATOM 665 C CA . SER A 1 86 ? -11.100 -10.637 18.598 1.00 91.69 86 SER A CA 1
ATOM 666 C C . SER A 1 86 ? -11.609 -9.691 17.509 1.00 91.69 86 SER A C 1
ATOM 668 O O . SER A 1 86 ? -11.592 -10.054 16.334 1.00 91.69 86 SER A O 1
ATOM 670 N N . ALA A 1 87 ? -12.040 -8.481 17.882 1.00 89.25 87 ALA A N 1
ATOM 671 C CA . ALA A 1 87 ? -12.501 -7.467 16.937 1.00 89.25 87 ALA A CA 1
ATOM 672 C C . ALA A 1 87 ? -11.371 -7.003 16.002 1.00 89.25 87 ALA A C 1
ATOM 674 O O . ALA A 1 87 ? -11.570 -6.910 14.789 1.00 89.25 87 ALA A O 1
ATOM 675 N N . ILE A 1 88 ? -10.169 -6.786 16.546 1.00 91.81 88 ILE A N 1
ATOM 676 C CA . ILE A 1 88 ? -8.979 -6.441 15.760 1.00 91.81 88 ILE A CA 1
ATOM 677 C C . ILE A 1 88 ? -8.606 -7.591 14.823 1.00 91.81 88 ILE A C 1
ATOM 679 O O . ILE A 1 88 ? -8.452 -7.357 13.628 1.00 91.81 88 ILE A O 1
ATOM 683 N N . CYS A 1 89 ? -8.535 -8.832 15.319 1.00 91.38 89 CYS A N 1
ATOM 684 C CA . CYS A 1 89 ? -8.224 -9.995 14.485 1.00 91.38 89 CYS A CA 1
ATOM 685 C C . CYS A 1 89 ? -9.218 -10.160 13.326 1.00 91.38 89 CYS A C 1
ATOM 687 O O . CYS A 1 89 ? -8.802 -10.382 12.191 1.00 91.38 89 CYS A O 1
ATOM 689 N N . ALA A 1 90 ? -10.522 -10.014 13.583 1.00 92.50 90 ALA A N 1
ATOM 690 C CA . ALA A 1 90 ? -11.539 -10.081 12.535 1.00 92.50 90 ALA A CA 1
ATOM 691 C C . ALA A 1 90 ? -11.354 -8.972 11.483 1.00 92.50 90 ALA A C 1
ATOM 693 O O . ALA A 1 90 ? -11.429 -9.243 10.284 1.00 92.50 90 ALA A O 1
ATOM 694 N N . CYS A 1 91 ? -11.057 -7.743 11.920 1.00 90.62 91 CYS A N 1
ATOM 695 C CA . CYS A 1 91 ? -10.757 -6.622 11.030 1.00 90.62 91 CYS A CA 1
ATOM 696 C C . CYS A 1 91 ? -9.519 -6.903 10.159 1.00 90.62 91 CYS A C 1
ATOM 698 O O . CYS A 1 91 ? -9.582 -6.751 8.938 1.00 90.62 91 CYS A O 1
ATOM 700 N N . THR A 1 92 ? -8.433 -7.402 10.758 1.00 93.25 92 THR A N 1
ATOM 701 C CA . THR A 1 92 ? -7.207 -7.773 10.039 1.00 93.25 92 THR A CA 1
ATOM 702 C C . THR A 1 92 ? -7.453 -8.884 9.020 1.00 93.25 92 THR A C 1
ATOM 704 O O . THR A 1 92 ? -6.963 -8.783 7.903 1.00 93.25 92 THR A O 1
ATOM 707 N N . VAL A 1 93 ? -8.250 -9.910 9.342 1.00 95.06 93 VAL A N 1
ATOM 708 C CA . VAL A 1 93 ? -8.573 -10.990 8.391 1.00 95.06 93 VAL A CA 1
ATOM 709 C C . VAL A 1 93 ? -9.289 -10.445 7.156 1.00 95.06 93 VAL A C 1
ATOM 711 O O . VAL A 1 93 ? -8.898 -10.768 6.036 1.00 95.06 93 VAL A O 1
ATOM 714 N N . VAL A 1 94 ? -10.304 -9.594 7.337 1.00 91.56 94 VAL A N 1
ATOM 715 C CA . VAL A 1 94 ? -11.023 -8.976 6.208 1.00 91.56 94 VAL A CA 1
ATOM 716 C C . VAL A 1 94 ? -10.072 -8.129 5.361 1.00 91.56 94 VAL A C 1
ATOM 718 O O . VAL A 1 94 ? -10.088 -8.232 4.135 1.00 91.56 94 VAL A O 1
ATOM 721 N N . GLN A 1 95 ? -9.209 -7.339 6.004 1.00 90.69 95 GLN A N 1
ATOM 722 C CA . GLN A 1 95 ? -8.194 -6.543 5.320 1.00 90.69 95 GLN A CA 1
ATOM 723 C C . GLN A 1 95 ? -7.234 -7.420 4.502 1.00 90.69 95 GLN A C 1
ATOM 725 O O . GLN A 1 95 ? -7.055 -7.173 3.311 1.00 90.69 95 GLN A O 1
ATOM 730 N N . SER A 1 96 ? -6.664 -8.469 5.098 1.00 93.06 96 SER A N 1
ATOM 731 C CA . SER A 1 96 ? -5.722 -9.366 4.420 1.00 93.06 96 SER A CA 1
ATOM 732 C C . SER A 1 96 ? -6.351 -10.079 3.226 1.00 93.06 96 SER A C 1
ATOM 734 O O . SER A 1 96 ? -5.702 -10.257 2.197 1.00 93.06 96 SER A O 1
ATOM 736 N N . VAL A 1 97 ? -7.626 -10.461 3.329 1.00 94.50 97 VAL A N 1
ATOM 737 C CA . VAL A 1 97 ? -8.367 -11.045 2.207 1.00 94.50 97 VAL A CA 1
ATOM 738 C C . VAL A 1 97 ? -8.475 -10.034 1.061 1.00 94.50 97 VAL A C 1
ATOM 740 O O . VAL A 1 97 ? -8.144 -10.365 -0.077 1.00 94.50 97 VAL A O 1
ATOM 743 N N . CYS A 1 98 ? -8.864 -8.789 1.347 1.00 89.12 98 CYS A N 1
ATOM 744 C CA . CYS A 1 98 ? -8.934 -7.726 0.342 1.00 89.12 98 CYS A CA 1
ATOM 745 C C . CYS A 1 98 ? -7.573 -7.447 -0.323 1.00 89.12 98 CYS A C 1
ATOM 747 O O . CYS A 1 98 ? -7.503 -7.325 -1.547 1.00 89.12 98 CYS A O 1
ATOM 749 N N . GLU A 1 99 ? -6.491 -7.390 0.458 1.00 89.06 99 GLU A N 1
ATOM 750 C CA . GLU A 1 99 ? -5.126 -7.196 -0.050 1.00 89.06 99 GLU A CA 1
ATOM 751 C C . GLU A 1 99 ? -4.679 -8.351 -0.956 1.00 89.06 99 GLU A C 1
ATOM 753 O O . GLU A 1 99 ? -4.072 -8.109 -1.999 1.00 89.06 99 GLU A O 1
ATOM 758 N N . ALA A 1 100 ? -5.036 -9.595 -0.621 1.00 92.81 100 ALA A N 1
ATOM 759 C CA . ALA A 1 100 ? -4.728 -10.769 -1.436 1.00 92.81 100 ALA A CA 1
ATOM 760 C C . ALA A 1 100 ? -5.482 -10.787 -2.779 1.00 92.81 100 ALA A C 1
ATOM 762 O O . ALA A 1 100 ? -4.956 -11.268 -3.786 1.00 92.81 100 ALA A O 1
ATOM 763 N N . PHE A 1 101 ? -6.699 -10.239 -2.827 1.00 90.19 101 PHE A N 1
ATOM 764 C CA . PHE A 1 101 ? -7.479 -10.147 -4.064 1.00 90.19 101 PHE A CA 1
ATOM 765 C C . PHE A 1 101 ? -6.957 -9.085 -5.037 1.00 90.19 101 PHE A C 1
ATOM 767 O O . PHE A 1 101 ? -7.149 -9.225 -6.246 1.00 90.19 101 PHE A O 1
ATOM 774 N N . LEU A 1 102 ? -6.277 -8.047 -4.548 1.00 85.31 102 LEU A N 1
ATOM 775 C CA . LEU A 1 102 ? -5.788 -6.942 -5.371 1.00 85.31 102 LEU A CA 1
ATOM 776 C C . LEU A 1 102 ? -4.822 -7.386 -6.498 1.00 85.31 102 LEU A C 1
ATOM 778 O O . LEU A 1 102 ? -5.090 -7.065 -7.660 1.00 85.31 102 LEU A O 1
ATOM 782 N N . PRO A 1 103 ? -3.751 -8.171 -6.237 1.00 86.75 103 PRO A N 1
ATOM 783 C CA . PRO A 1 103 ? -2.889 -8.695 -7.299 1.00 86.75 103 PRO A CA 1
ATOM 784 C C . PRO A 1 103 ? -3.587 -9.756 -8.161 1.00 86.75 103 PRO A C 1
ATOM 786 O O . PRO A 1 103 ? -3.303 -9.854 -9.355 1.00 86.75 103 PRO A O 1
ATOM 789 N N . LEU A 1 104 ? -4.532 -10.519 -7.600 1.00 89.19 104 LEU A N 1
ATOM 790 C CA . LEU A 1 104 ? -5.295 -11.518 -8.354 1.00 89.19 104 LEU A CA 1
ATOM 791 C C . LEU A 1 104 ? -6.211 -10.859 -9.401 1.00 89.19 104 LEU A C 1
ATOM 793 O O . LEU A 1 104 ? -6.344 -11.354 -10.519 1.00 89.19 104 LEU A O 1
ATOM 797 N N . ALA A 1 105 ? -6.800 -9.710 -9.064 1.00 85.19 105 ALA A N 1
ATOM 798 C CA . ALA A 1 105 ? -7.608 -8.908 -9.977 1.00 85.19 105 ALA A CA 1
ATOM 799 C C . ALA A 1 105 ? -6.763 -8.123 -10.997 1.00 85.19 105 ALA A C 1
ATOM 801 O O . ALA A 1 105 ? -7.263 -7.788 -12.073 1.00 85.19 105 ALA A O 1
ATOM 802 N N . ALA A 1 106 ? -5.486 -7.856 -10.701 1.00 83.81 106 ALA A N 1
ATOM 803 C CA . ALA A 1 106 ? -4.611 -7.047 -11.547 1.00 83.81 106 ALA A CA 1
ATOM 804 C C . ALA A 1 106 ? -4.395 -7.657 -12.945 1.00 83.81 106 ALA A C 1
ATOM 806 O O . ALA A 1 106 ? -4.482 -6.945 -13.943 1.00 83.81 106 ALA A O 1
ATOM 807 N N . GLY A 1 107 ? -4.174 -8.972 -13.044 1.00 85.25 107 GLY A N 1
ATOM 808 C CA . GLY A 1 107 ? -3.976 -9.672 -14.323 1.00 85.25 107 GLY A CA 1
ATOM 809 C C . GLY A 1 107 ? -5.102 -9.435 -15.346 1.00 85.25 107 GLY A C 1
ATOM 810 O O . GLY A 1 107 ? -4.848 -8.845 -16.401 1.00 85.25 107 GLY A O 1
ATOM 811 N N . PRO A 1 108 ? -6.356 -9.839 -15.057 1.00 85.00 108 PRO A N 1
ATOM 812 C CA . PRO A 1 108 ? -7.479 -9.621 -15.970 1.00 85.00 108 PRO A CA 1
ATOM 813 C C . PRO A 1 108 ? -7.838 -8.136 -16.146 1.00 85.00 108 PRO A C 1
ATOM 815 O O . PRO A 1 108 ? -8.333 -7.756 -17.209 1.00 85.00 108 PRO A O 1
ATOM 818 N N . LEU A 1 109 ? -7.572 -7.284 -15.147 1.00 84.69 109 LEU A N 1
ATOM 819 C CA . LEU A 1 109 ? -7.777 -5.836 -15.243 1.00 84.69 109 LEU A CA 1
ATOM 820 C C . LEU A 1 109 ? -6.857 -5.211 -16.302 1.00 84.69 109 LEU A C 1
ATOM 822 O O . LEU A 1 109 ? -7.341 -4.532 -17.209 1.00 84.69 109 LEU A O 1
ATOM 826 N N . TYR A 1 110 ? -5.550 -5.484 -16.240 1.00 83.94 110 TYR A N 1
ATOM 827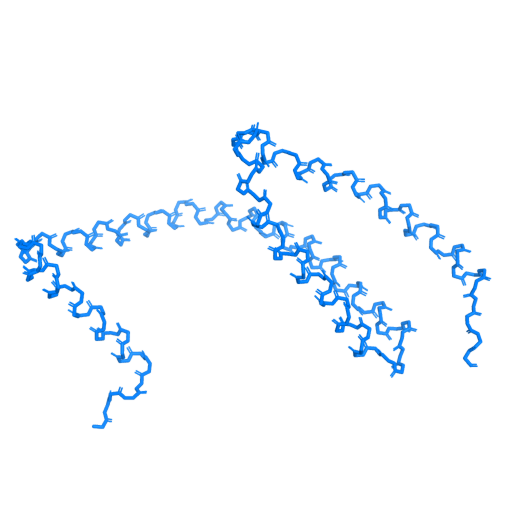 C CA . TYR A 1 110 ? -4.584 -4.944 -17.201 1.00 83.94 110 TYR A CA 1
ATOM 828 C C . TYR A 1 110 ? -4.768 -5.515 -18.611 1.00 83.94 110 TYR A C 1
ATOM 830 O O . TYR A 1 110 ? -4.565 -4.790 -19.581 1.00 83.94 110 TYR A O 1
ATOM 838 N N . GLN A 1 111 ? -5.221 -6.766 -18.747 1.00 83.75 111 GLN A N 1
ATOM 839 C CA . GLN A 1 111 ? -5.529 -7.358 -20.056 1.00 83.75 111 GLN A CA 1
ATOM 840 C C . GLN A 1 111 ? -6.715 -6.685 -20.763 1.00 83.75 111 GLN A C 1
ATOM 842 O O . GLN A 1 111 ? -6.733 -6.624 -21.989 1.00 83.75 111 GLN A O 1
ATOM 847 N N . ARG A 1 112 ? -7.707 -6.180 -20.014 1.00 83.50 112 ARG A N 1
ATOM 848 C CA . ARG A 1 112 ? -8.907 -5.545 -20.589 1.00 83.50 112 ARG A CA 1
ATOM 849 C C . ARG A 1 112 ? -8.789 -4.030 -20.756 1.00 83.50 112 ARG A C 1
ATOM 851 O O . ARG A 1 112 ? -9.348 -3.496 -21.707 1.00 83.50 112 ARG A O 1
ATOM 858 N N . LEU A 1 113 ? -8.100 -3.343 -19.843 1.00 80.50 113 LEU A N 1
ATOM 859 C CA . LEU A 1 113 ? -8.013 -1.872 -19.806 1.00 80.50 113 LEU A CA 1
ATOM 860 C C . LEU A 1 113 ? -6.647 -1.313 -20.247 1.00 80.50 113 LEU A C 1
ATOM 862 O O . LEU A 1 113 ? -6.525 -0.113 -20.494 1.00 80.50 113 LEU A O 1
ATOM 866 N N . GLY A 1 114 ? -5.618 -2.158 -20.350 1.00 82.81 114 GLY A N 1
ATOM 867 C CA . GLY A 1 114 ? -4.242 -1.732 -20.597 1.00 82.81 114 GLY A CA 1
ATOM 868 C C . GLY A 1 114 ? -3.594 -1.041 -19.389 1.00 82.81 114 GLY A C 1
ATOM 869 O O . GLY A 1 114 ? -4.232 -0.761 -18.373 1.00 82.81 114 GLY A O 1
ATOM 870 N N . TYR A 1 115 ? -2.297 -0.746 -19.499 1.00 77.19 115 TYR A N 1
ATOM 871 C CA . TYR A 1 115 ? -1.503 -0.172 -18.402 1.00 77.19 115 TYR A CA 1
ATOM 872 C C . TYR A 1 115 ? -1.892 1.265 -18.021 1.00 77.19 115 TYR A C 1
ATOM 874 O O . TYR A 1 115 ? -1.669 1.668 -16.883 1.00 77.19 115 TYR A O 1
ATOM 882 N N . GLY A 1 116 ? -2.494 2.034 -18.935 1.00 81.06 116 GLY A N 1
ATOM 883 C CA . GLY A 1 116 ? -2.976 3.388 -18.640 1.00 81.06 116 GLY A CA 1
ATOM 884 C C . GLY A 1 116 ? -4.197 3.362 -17.720 1.00 81.06 116 GLY A C 1
ATOM 885 O O . GLY A 1 116 ? -4.110 3.687 -16.537 1.00 81.06 116 GLY A O 1
ATOM 886 N N . TRP A 1 117 ? -5.337 2.906 -18.247 1.00 83.44 117 TRP A N 1
ATOM 887 C CA . TRP A 1 117 ? -6.593 2.865 -17.493 1.00 83.44 117 TRP A CA 1
ATOM 888 C C . TRP A 1 117 ? -6.569 1.886 -16.315 1.00 83.44 117 TRP A C 1
ATOM 890 O O . TRP A 1 117 ? -7.243 2.136 -15.316 1.00 83.44 117 TRP A O 1
ATOM 900 N N . GLY A 1 118 ? -5.772 0.814 -16.389 1.00 81.62 118 GLY A N 1
ATOM 901 C CA . GLY A 1 118 ? -5.628 -0.155 -15.300 1.00 81.62 118 GLY A CA 1
ATOM 902 C C . GLY A 1 118 ? -5.086 0.451 -14.001 1.00 81.62 118 GLY A C 1
ATOM 903 O O . GLY A 1 118 ? -5.491 0.016 -12.929 1.00 81.62 118 GLY A O 1
ATOM 904 N N . ASN A 1 119 ? -4.250 1.494 -14.081 1.00 82.56 119 ASN A N 1
ATOM 905 C CA . ASN A 1 119 ? -3.745 2.212 -12.905 1.00 82.56 119 ASN A CA 1
ATOM 906 C C . ASN A 1 119 ? -4.701 3.316 -12.422 1.00 82.56 119 ASN A C 1
ATOM 908 O O . ASN A 1 119 ? -4.821 3.559 -11.222 1.00 82.56 119 ASN A O 1
ATOM 912 N N . SER A 1 120 ? -5.410 3.989 -13.333 1.00 87.50 120 SER A N 1
ATOM 913 C CA . SER A 1 120 ? -6.313 5.092 -12.968 1.00 87.50 120 SER A CA 1
ATOM 914 C C . SER A 1 120 ? -7.632 4.617 -12.358 1.00 87.50 120 SER A C 1
ATOM 916 O O . SER A 1 120 ? -8.174 5.285 -11.482 1.00 87.50 120 SER A O 1
ATOM 918 N N . LEU A 1 121 ? -8.153 3.462 -12.779 1.00 88.00 121 LEU A N 1
ATOM 919 C CA . LEU A 1 121 ? -9.405 2.912 -12.255 1.00 88.00 121 LEU A CA 1
ATOM 920 C C . LEU A 1 121 ? -9.384 2.693 -10.727 1.00 88.00 121 LEU A C 1
ATOM 922 O O . LEU A 1 121 ? -10.272 3.226 -10.060 1.00 88.00 121 LEU A O 1
ATOM 926 N N . PRO A 1 122 ? -8.396 1.995 -10.131 1.00 85.12 122 PRO A N 1
ATOM 927 C CA . PRO A 1 122 ? -8.326 1.855 -8.676 1.00 85.12 122 PRO A CA 1
ATOM 928 C C . PRO A 1 122 ? -8.111 3.200 -7.966 1.00 85.12 122 PRO A C 1
ATOM 930 O O . PRO A 1 122 ? -8.670 3.404 -6.891 1.00 85.12 122 PRO A O 1
ATOM 933 N N . ALA A 1 123 ? -7.388 4.147 -8.577 1.00 86.12 123 ALA A N 1
ATOM 934 C CA . ALA A 1 123 ? -7.227 5.494 -8.025 1.00 86.12 123 ALA A CA 1
ATOM 935 C C . ALA A 1 123 ? -8.561 6.265 -7.966 1.00 86.12 123 ALA A C 1
ATOM 937 O O . ALA A 1 123 ? -8.858 6.906 -6.959 1.00 86.12 123 ALA A O 1
ATOM 938 N N . PHE A 1 124 ? -9.407 6.161 -8.997 1.00 89.38 124 PHE A N 1
ATOM 939 C CA . PHE A 1 124 ? -10.744 6.765 -8.989 1.00 89.38 124 PHE A CA 1
ATOM 940 C C . PHE A 1 124 ? -11.690 6.091 -8.000 1.00 89.38 124 PHE A C 1
ATOM 942 O O . PHE A 1 124 ? -12.458 6.776 -7.327 1.00 89.38 124 PHE A O 1
ATOM 949 N N . VAL A 1 125 ? -11.619 4.764 -7.879 1.00 86.94 125 VAL A N 1
ATOM 950 C CA . VAL A 1 125 ? -12.389 4.022 -6.875 1.00 86.94 125 VAL A CA 1
ATOM 951 C C . VAL A 1 125 ? -11.986 4.473 -5.469 1.00 86.94 125 VAL A C 1
ATOM 953 O O . VAL A 1 125 ? -12.857 4.810 -4.673 1.00 86.94 125 VAL A O 1
ATOM 956 N N . ALA A 1 126 ? -10.686 4.581 -5.181 1.00 86.00 126 ALA A N 1
ATOM 957 C CA . ALA A 1 126 ? -10.195 5.110 -3.910 1.00 86.00 126 ALA A CA 1
ATOM 958 C C . ALA A 1 126 ? -10.685 6.547 -3.65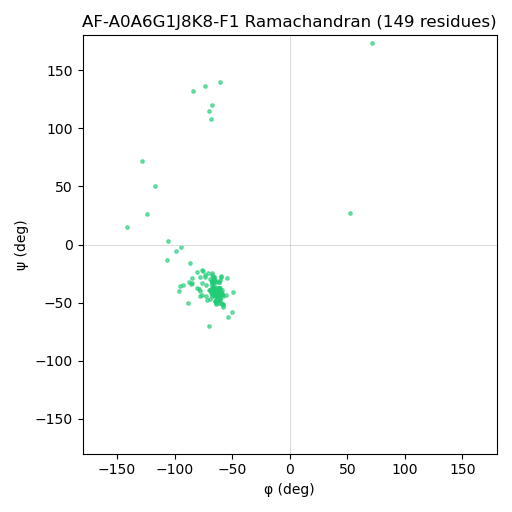4 1.00 86.00 126 ALA A C 1
ATOM 960 O O . ALA A 1 126 ? -11.150 6.848 -2.556 1.00 86.00 126 ALA A O 1
ATOM 961 N N . LEU A 1 127 ? -10.667 7.415 -4.674 1.00 87.94 127 LEU A N 1
ATOM 962 C CA . LEU A 1 127 ? -11.190 8.782 -4.582 1.00 87.94 127 LEU A CA 1
ATOM 963 C C . LEU A 1 127 ? -12.695 8.807 -4.262 1.00 87.94 127 LEU A C 1
ATOM 965 O O . LEU A 1 127 ? -13.142 9.642 -3.480 1.00 87.94 127 LEU A O 1
ATOM 969 N N . ALA A 1 128 ? -13.475 7.880 -4.824 1.00 88.94 128 ALA A N 1
ATOM 970 C CA . ALA A 1 128 ? -14.906 7.755 -4.552 1.00 88.94 128 ALA A CA 1
ATOM 971 C C . ALA A 1 128 ? -15.206 7.296 -3.112 1.00 88.94 128 ALA A C 1
ATOM 973 O O . ALA A 1 128 ? -16.254 7.643 -2.565 1.00 88.94 128 ALA A O 1
ATOM 974 N N . PHE A 1 129 ? -14.282 6.577 -2.465 1.00 84.94 129 PHE A N 1
ATOM 975 C CA . PHE A 1 129 ? -14.409 6.194 -1.055 1.00 84.94 129 PHE A CA 1
ATOM 976 C C . PHE A 1 129 ? -14.115 7.341 -0.074 1.00 84.94 129 PHE A C 1
ATOM 978 O O . PHE A 1 129 ? -14.624 7.316 1.046 1.00 84.94 129 PHE A O 1
ATOM 985 N N . VAL A 1 130 ? -13.375 8.380 -0.476 1.00 85.12 130 VAL A N 1
ATOM 986 C CA . VAL A 1 130 ? -13.080 9.553 0.375 1.00 85.12 130 VAL A CA 1
ATOM 987 C C . VAL A 1 130 ? -14.343 10.283 0.872 1.00 85.12 130 VAL A C 1
ATOM 989 O O . VAL A 1 130 ? -14.466 10.501 2.077 1.00 85.12 130 VAL A O 1
ATOM 992 N N . PRO A 1 131 ? -15.322 10.670 0.027 1.00 84.31 131 PRO A N 1
ATOM 993 C CA . PRO A 1 131 ? -16.544 11.301 0.526 1.00 84.31 131 PRO A CA 1
ATOM 994 C C . PRO A 1 131 ? -17.384 10.341 1.377 1.00 84.31 131 PRO A C 1
ATOM 996 O O . PRO A 1 131 ? -18.018 10.774 2.338 1.00 84.31 131 PRO A O 1
ATOM 999 N N . PHE A 1 132 ? -17.362 9.041 1.072 1.00 81.81 132 PHE A N 1
ATOM 1000 C CA . PHE A 1 132 ? -18.099 8.030 1.829 1.00 81.81 132 PHE A CA 1
ATOM 1001 C C . PHE A 1 132 ? -17.613 7.925 3.282 1.00 81.81 132 PHE A C 1
ATOM 1003 O O . PHE A 1 132 ? -18.433 7.911 4.202 1.00 81.81 132 PHE A O 1
ATOM 1010 N N . THR A 1 133 ? -16.296 7.935 3.514 1.00 77.25 133 THR A N 1
ATOM 1011 C CA . THR A 1 133 ? -15.730 7.897 4.873 1.00 77.25 133 THR A CA 1
ATOM 1012 C C . THR A 1 133 ? -16.016 9.177 5.659 1.00 77.25 133 THR A C 1
ATOM 1014 O O . THR A 1 133 ? -16.340 9.098 6.842 1.00 77.25 133 THR A O 1
ATOM 1017 N N . ILE A 1 134 ? -15.996 10.351 5.017 1.00 79.75 134 ILE A N 1
ATOM 1018 C CA . ILE A 1 134 ? -16.348 11.633 5.659 1.00 79.75 134 ILE A CA 1
ATOM 1019 C C . ILE A 1 134 ? -17.823 11.658 6.079 1.00 79.75 134 ILE A C 1
ATOM 1021 O O . ILE A 1 134 ? -18.155 12.128 7.171 1.00 79.75 134 ILE A O 1
ATOM 1025 N N . ILE A 1 135 ? -18.716 11.145 5.229 1.00 81.88 135 ILE A N 1
ATOM 1026 C CA . ILE A 1 135 ? -20.146 11.043 5.535 1.00 81.88 135 ILE A CA 1
ATOM 1027 C C . ILE A 1 135 ? -20.347 10.109 6.731 1.00 81.88 135 ILE A C 1
ATOM 1029 O O . ILE A 1 135 ? -20.985 10.501 7.704 1.00 81.88 135 ILE A O 1
ATOM 1033 N N . LEU A 1 136 ? -19.754 8.914 6.718 1.00 76.00 136 LEU A N 1
ATOM 1034 C CA . LEU A 1 136 ? -19.840 7.982 7.847 1.00 76.00 136 LEU A CA 1
ATOM 1035 C C . LEU A 1 136 ? -19.251 8.555 9.140 1.00 76.00 136 LEU A C 1
ATOM 1037 O O . LEU A 1 136 ? -19.837 8.354 10.199 1.00 76.00 136 LEU A O 1
ATOM 1041 N N . ALA A 1 137 ? -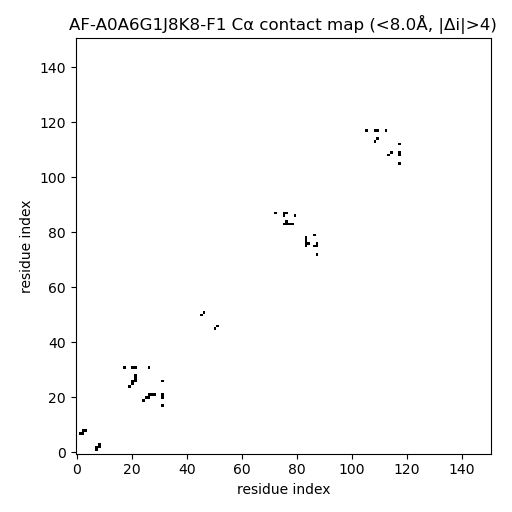18.158 9.317 9.071 1.00 72.56 137 ALA A N 1
ATOM 1042 C CA . ALA A 1 137 ? -17.585 9.976 10.242 1.00 72.56 137 ALA A CA 1
ATOM 1043 C C . ALA A 1 137 ? -18.535 11.027 10.847 1.00 72.56 137 ALA A C 1
ATOM 1045 O O . ALA A 1 137 ? -18.656 11.110 12.066 1.00 72.56 137 ALA A O 1
ATOM 1046 N N . ARG A 1 138 ? -19.254 11.798 10.015 1.00 72.69 138 ARG A N 1
ATOM 1047 C CA . ARG A 1 138 ? -20.223 12.808 10.486 1.00 72.69 138 ARG A CA 1
ATOM 1048 C C . ARG A 1 138 ? -21.553 12.211 10.950 1.00 72.69 138 ARG A C 1
ATOM 1050 O O . ARG A 1 138 ? -22.111 12.659 11.944 1.00 72.69 138 ARG A O 1
ATOM 1057 N N . TYR A 1 139 ? -22.076 11.209 10.246 1.00 69.25 139 TYR A N 1
ATOM 1058 C CA . TYR A 1 139 ? -23.361 10.580 10.579 1.00 69.25 139 TYR A CA 1
ATOM 1059 C C . TYR A 1 139 ? -23.232 9.437 11.597 1.00 69.25 139 TYR A C 1
ATOM 1061 O O . TYR A 1 139 ? -24.226 9.060 12.219 1.00 69.25 139 TYR A O 1
ATOM 1069 N N . GLY A 1 140 ? -22.025 8.913 11.823 1.00 60.22 140 GLY A N 1
ATOM 1070 C CA . GLY A 1 140 ? -21.753 7.856 12.799 1.00 60.22 140 GLY A CA 1
ATOM 1071 C C . GLY A 1 140 ? -22.084 8.265 14.235 1.00 60.22 140 GLY A C 1
ATOM 1072 O O . GLY A 1 140 ? -22.570 7.442 15.009 1.00 60.22 140 GLY A O 1
ATOM 1073 N N . GLU A 1 141 ? -21.929 9.547 14.574 1.00 62.72 141 GLU A N 1
ATOM 1074 C CA . GLU A 1 141 ? -22.338 10.090 15.874 1.00 62.72 141 GLU A CA 1
ATOM 1075 C C . GLU A 1 141 ? -23.865 10.023 16.066 1.00 62.72 141 GLU A C 1
ATOM 1077 O O . GLU A 1 141 ? -24.345 9.567 17.104 1.00 62.72 141 GLU A O 1
ATOM 1082 N N . SER A 1 142 ? -24.641 10.351 15.024 1.00 60.34 142 SER A N 1
ATOM 1083 C CA . SER A 1 142 ? -26.111 10.251 15.052 1.00 60.34 142 SER A CA 1
ATOM 1084 C C . SER A 1 142 ? -26.612 8.807 15.184 1.00 60.34 142 SER A C 1
ATOM 1086 O O . SER A 1 142 ? -27.661 8.570 15.782 1.00 60.34 142 SER A O 1
ATOM 1088 N N . ILE A 1 143 ? -25.872 7.827 14.655 1.00 62.28 143 ILE A N 1
ATOM 1089 C CA . ILE A 1 143 ? -26.230 6.404 14.758 1.00 62.28 143 ILE A CA 1
ATOM 1090 C C . ILE A 1 143 ? -25.829 5.837 16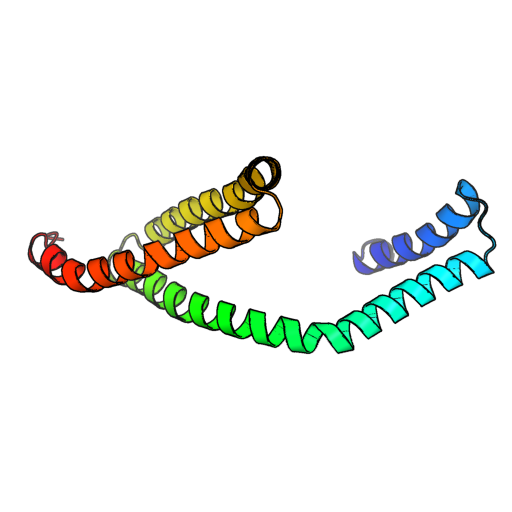.133 1.00 62.28 143 ILE A C 1
ATOM 1092 O O . ILE A 1 143 ? -26.610 5.088 16.723 1.00 62.28 143 ILE A O 1
ATOM 1096 N N . ARG A 1 144 ? -24.681 6.253 16.699 1.00 60.69 144 ARG A N 1
ATOM 1097 C CA . ARG A 1 144 ? -24.241 5.882 18.065 1.00 60.69 144 ARG A CA 1
ATOM 1098 C C . ARG A 1 144 ? -25.206 6.349 19.150 1.00 60.69 144 ARG A C 1
ATOM 1100 O O . ARG A 1 144 ? -25.435 5.619 20.108 1.00 60.69 144 ARG A O 1
ATOM 1107 N N . LEU A 1 145 ? -25.797 7.533 18.995 1.00 58.81 145 LEU A N 1
ATOM 1108 C CA . LEU A 1 145 ? -26.788 8.047 19.947 1.00 58.81 145 LEU A CA 1
ATOM 1109 C C . LEU A 1 145 ? -28.126 7.293 19.874 1.00 58.81 145 LEU A C 1
ATOM 1111 O O . LEU A 1 145 ? -28.865 7.261 20.854 1.00 58.81 145 LEU A O 1
ATOM 1115 N N . LYS A 1 146 ? -28.437 6.666 18.732 1.00 61.06 146 LYS A N 1
ATOM 1116 C CA . LYS A 1 146 ? -29.697 5.939 18.519 1.00 61.06 146 LYS A CA 1
ATOM 1117 C C . LYS A 1 146 ? -29.661 4.497 19.034 1.00 61.06 146 LYS A C 1
ATOM 1119 O O . LYS A 1 146 ? -30.699 3.973 19.430 1.00 61.06 146 LYS A O 1
ATOM 1124 N N . TYR A 1 147 ? -28.487 3.869 19.047 1.00 59.19 147 TYR A N 1
ATOM 1125 C CA . TYR A 1 147 ? -28.289 2.491 19.497 1.00 59.19 147 TYR A CA 1
ATOM 1126 C C . TYR A 1 147 ? -27.158 2.434 20.530 1.00 59.19 147 TYR A C 1
ATOM 1128 O O . TYR A 1 147 ? -26.070 1.953 20.231 1.00 59.19 147 TYR A O 1
ATOM 1136 N N . GLN A 1 148 ? -27.401 2.935 21.745 1.00 50.44 148 GLN A N 1
ATOM 1137 C CA . GLN A 1 148 ? -26.551 2.611 22.895 1.00 50.44 148 GLN A CA 1
ATOM 1138 C C . GLN A 1 148 ? -26.781 1.138 23.272 1.00 50.44 148 GLN A C 1
ATOM 1140 O O . GLN A 1 148 ? -27.893 0.802 23.698 1.00 50.44 148 GLN A O 1
ATOM 1145 N N . PRO A 1 149 ? -25.782 0.245 23.150 1.00 55.00 149 PRO A N 1
ATOM 1146 C CA . PRO A 1 149 ? -25.870 -1.070 23.758 1.00 55.00 149 PRO A CA 1
ATOM 1147 C C . PRO A 1 149 ? -25.832 -0.862 25.272 1.00 55.00 149 PRO A C 1
ATOM 1149 O O . PRO A 1 149 ? -24.887 -0.278 25.802 1.00 55.00 149 PRO A O 1
ATOM 1152 N N . LYS A 1 150 ? -26.884 -1.299 25.967 1.00 47.03 150 LYS A N 1
ATOM 1153 C CA . LYS A 1 150 ? -26.805 -1.504 27.412 1.00 47.03 150 LYS A CA 1
ATOM 1154 C C . LYS A 1 150 ? -25.858 -2.685 27.623 1.00 47.03 150 LYS A C 1
ATOM 1156 O O . LYS A 1 150 ? -26.213 -3.797 27.236 1.00 47.03 150 LYS A O 1
ATOM 1161 N N . LEU A 1 151 ? -24.659 -2.393 28.125 1.00 47.22 151 LEU A N 1
ATOM 1162 C CA . LEU A 1 151 ? -23.775 -3.374 28.756 1.00 47.22 151 LEU A CA 1
ATOM 1163 C C . LEU A 1 151 ? -24.445 -3.892 30.032 1.00 47.22 151 LEU A C 1
ATOM 1165 O O . LEU A 1 151 ? -24.999 -3.044 30.774 1.00 47.22 151 LEU A O 1
#

Mean predicted aligned error: 12.97 Å

Secondary structure (DSSP, 8-state):
--S--HHHHHHHHHHHHHHHHHHHH---HHHHHHHHHHHHHHHHHHHHHHHHHHHHHHHHHHHHHHHHHHHHHHHHHHH-TTTHHHHHHHHHHHHHHHHHHHHHHHHHHHHHHHHHHHHHHHHHHHHHHHHHHHHHHHHHHHHHHH-----

pLDDT: mean 78.97, std 11.24, range [47.03, 95.06]

Solvent-accessible surface area (backbone atoms only — not comparable to full-atom values): 8572 Å² total; per-residue (Å²): 144,73,80,84,45,72,67,49,49,53,54,46,53,59,58,48,50,59,52,48,44,36,74,75,65,67,43,54,80,71,53,59,55,50,51,56,47,51,52,50,53,49,49,51,52,44,44,70,62,46,38,66,58,52,50,56,57,49,45,56,53,49,52,56,47,50,69,52,51,54,57,52,56,51,50,45,38,73,73,32,70,94,50,25,71,60,55,51,50,53,51,48,52,56,49,53,53,56,60,61,46,51,67,66,49,43,59,66,41,36,74,75,51,34,80,68,52,45,58,48,52,60,52,50,54,54,57,61,46,51,62,53,53,54,49,48,64,64,49,44,58,64,52,50,74,73,60,68,78,83,126

Foldseek 3Di:
DPCPDPVNVVVVVVVVVLVCCCPVVVDDNVRSVVVVVCVVVVVVVCCVVVVVVVVVVVVVVVVVCCVPVVVVLVVLCVVCVPCSVVSVVVVVVVVVVVVVVVVVVLVVLCVVQNPPVSVVVVVVVVVVCVVVVVVCVVCVVVVCVVDPPDD

Radius of gyration: 25.33 Å; Cα contacts (8 Å, |Δi|>4): 32; chains: 1; bounding box: 66×40×50 Å

InterPro domains:
  IPR036259 MFS transporter superfamily [SSF103473] (12-140)

Sequence (151 aa):
MLIHSPIAISSLLLATLGHMFQDVYHFSPRGASLEYLSLTFGFLFGQFVIGPYSDAYSAVFAVGYMCTFLPSIMHLVDTYTEHAASAICACTVVQSVCEAFLPLAAGPLYQRLGYGWGNSLPAFVALAFVPFTIILARYGESIRLKYQPKL